Protein AF-X0SZ92-F1 (afdb_monomer)

Secondary structure (DSSP, 8-state):
---EEEE---TTSSHHHHHHHHH---------TTS----EEEEEEEEEE-TTTTTT-----SSSEEETTEEEEEEEEEE------

Structure (mmCIF, N/CA/C/O backbone):
data_AF-X0SZ92-F1
#
_entry.id   AF-X0SZ92-F1
#
loop_
_atom_site.group_PDB
_atom_site.id
_atom_site.type_symbol
_atom_site.label_atom_id
_atom_site.label_alt_id
_atom_site.label_comp_id
_atom_site.label_asym_id
_atom_site.label_entity_id
_atom_site.label_seq_id
_atom_site.pdbx_PDB_ins_code
_atom_site.Cartn_x
_atom_site.Cartn_y
_atom_site.Cartn_z
_atom_site.occupancy
_atom_site.B_iso_or_equiv
_atom_site.auth_seq_id
_atom_site.auth_comp_id
_atom_site.auth_asym_id
_atom_site.auth_atom_id
_atom_site.pdbx_PDB_model_num
ATOM 1 N N . MET A 1 1 ? -6.746 13.930 -0.713 1.00 53.56 1 MET A N 1
ATOM 2 C CA . MET A 1 1 ? -5.515 13.355 -0.123 1.00 53.56 1 MET A CA 1
ATOM 3 C C . MET A 1 1 ? -4.335 13.918 -0.888 1.00 53.56 1 MET A C 1
ATOM 5 O O . MET A 1 1 ? -4.303 13.754 -2.098 1.00 53.56 1 MET A O 1
ATOM 9 N N . THR A 1 2 ? -3.441 14.638 -0.212 1.00 59.88 2 THR A N 1
ATOM 10 C CA . THR A 1 2 ? -2.433 15.513 -0.849 1.00 59.88 2 THR A CA 1
ATOM 11 C C . THR A 1 2 ? -1.075 14.833 -1.065 1.00 59.88 2 THR A C 1
ATOM 13 O O . THR A 1 2 ? -0.239 15.364 -1.784 1.00 59.88 2 THR A O 1
ATOM 16 N N . PHE A 1 3 ? -0.844 13.658 -0.470 1.00 73.88 3 PHE A N 1
ATOM 17 C CA . PHE A 1 3 ? 0.440 12.956 -0.542 1.00 73.88 3 PHE A CA 1
ATOM 18 C C . PHE A 1 3 ? 0.436 11.874 -1.626 1.00 73.88 3 PHE A C 1
ATOM 20 O O . PHE A 1 3 ? -0.482 11.053 -1.687 1.00 73.88 3 PHE A O 1
ATOM 27 N N . LEU A 1 4 ? 1.473 11.892 -2.465 1.00 82.69 4 LEU A N 1
ATOM 28 C CA . LEU A 1 4 ? 1.731 10.939 -3.540 1.00 82.69 4 LEU A CA 1
ATOM 29 C C . LEU A 1 4 ? 3.157 10.405 -3.389 1.00 82.69 4 L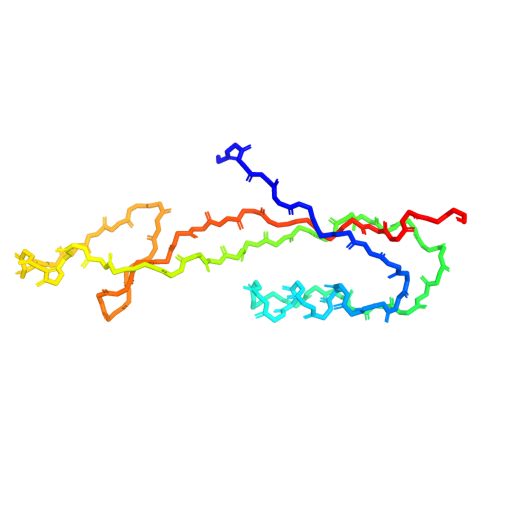EU A C 1
ATOM 31 O O . LEU A 1 4 ? 4.098 11.193 -3.305 1.00 82.69 4 LEU A O 1
ATOM 35 N N . ILE A 1 5 ? 3.316 9.084 -3.371 1.00 86.31 5 I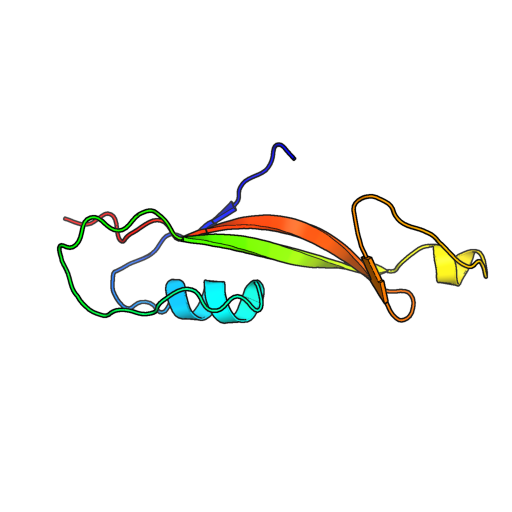LE A N 1
ATOM 36 C CA . ILE A 1 5 ? 4.623 8.426 -3.301 1.00 86.31 5 ILE A CA 1
ATOM 37 C C . ILE A 1 5 ? 4.993 7.909 -4.691 1.00 86.31 5 ILE A C 1
ATOM 39 O O . ILE A 1 5 ? 4.292 7.067 -5.242 1.00 86.31 5 ILE A O 1
ATOM 43 N N . GLY A 1 6 ? 6.091 8.406 -5.257 1.00 87.69 6 GLY A N 1
ATOM 44 C CA . GLY A 1 6 ? 6.626 7.919 -6.529 1.00 87.69 6 GLY A CA 1
ATOM 45 C C . GLY A 1 6 ? 7.588 6.748 -6.332 1.00 87.69 6 GLY A C 1
ATOM 46 O O . GLY A 1 6 ? 8.542 6.858 -5.565 1.00 87.69 6 GLY A O 1
ATOM 47 N N . ILE A 1 7 ? 7.367 5.647 -7.047 1.00 85.31 7 ILE A N 1
ATOM 48 C CA . ILE A 1 7 ? 8.306 4.529 -7.167 1.00 85.31 7 ILE A CA 1
ATOM 49 C C . ILE A 1 7 ? 9.191 4.798 -8.385 1.00 85.31 7 ILE A C 1
ATOM 51 O O . ILE A 1 7 ? 8.694 4.947 -9.500 1.00 85.31 7 ILE A O 1
ATOM 55 N N . VAL A 1 8 ? 10.506 4.849 -8.171 1.00 85.75 8 VAL A N 1
ATOM 56 C CA . VAL A 1 8 ? 11.512 5.120 -9.209 1.00 85.75 8 VAL A CA 1
ATOM 57 C C . VAL A 1 8 ? 12.573 4.024 -9.239 1.00 85.75 8 VAL A C 1
ATOM 59 O O . VAL A 1 8 ? 12.862 3.388 -8.229 1.00 85.75 8 VAL A O 1
ATOM 62 N N . GLY A 1 9 ? 13.162 3.787 -10.411 1.00 81.81 9 GLY A N 1
ATOM 63 C CA . GLY A 1 9 ? 14.171 2.744 -10.599 1.00 81.81 9 GLY A CA 1
ATOM 64 C C . GLY A 1 9 ? 14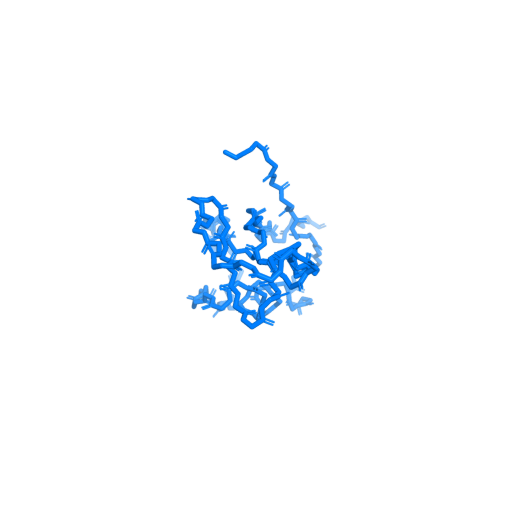.339 2.322 -12.057 1.00 81.81 9 GLY A C 1
ATOM 65 O O . GLY A 1 9 ? 13.496 2.621 -12.909 1.00 81.81 9 GLY A O 1
ATOM 66 N N . LYS A 1 10 ? 15.421 1.587 -12.336 1.00 82.06 10 LYS A N 1
ATO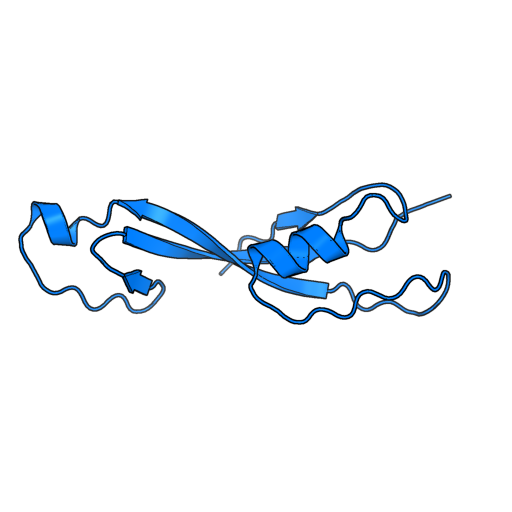M 67 C CA . LYS A 1 10 ? 15.783 1.122 -13.685 1.00 82.06 10 LYS A CA 1
ATOM 68 C C . LYS A 1 10 ? 14.657 0.305 -14.353 1.00 82.06 10 LYS A C 1
ATOM 70 O O . LYS A 1 10 ? 13.810 -0.270 -13.651 1.00 82.06 10 LYS A O 1
ATOM 75 N N . PRO A 1 11 ? 14.615 0.240 -15.696 1.00 77.31 11 PRO A N 1
ATOM 76 C CA . PRO A 1 11 ? 13.767 -0.708 -16.414 1.00 77.31 11 PRO A CA 1
ATOM 77 C C . PRO A 1 11 ? 13.983 -2.134 -15.892 1.00 77.31 11 PRO A C 1
ATOM 79 O O . PRO A 1 11 ? 15.092 -2.487 -15.494 1.00 77.31 11 PRO A O 1
ATOM 82 N N . SER A 1 12 ? 12.907 -2.918 -15.821 1.00 75.38 12 SER A N 1
ATOM 83 C CA . SER A 1 12 ? 12.921 -4.317 -15.354 1.00 75.38 12 SER A CA 1
ATOM 84 C C . SER A 1 12 ? 13.430 -4.564 -13.921 1.00 75.38 12 SER A C 1
ATOM 86 O O . SER A 1 12 ? 13.627 -5.707 -13.531 1.00 75.38 12 SER A O 1
ATOM 88 N N . ALA A 1 13 ? 13.559 -3.529 -13.082 1.00 82.19 13 ALA A N 1
ATOM 89 C CA . ALA A 1 13 ? 13.930 -3.668 -11.665 1.00 82.19 13 ALA A CA 1
ATOM 90 C C . ALA A 1 13 ? 12.779 -4.141 -10.742 1.00 82.19 13 ALA A C 1
ATOM 92 O O . ALA A 1 13 ? 12.916 -4.105 -9.523 1.00 82.19 13 ALA A O 1
ATOM 93 N N . GLY A 1 14 ? 11.625 -4.530 -11.300 1.00 81.50 14 GLY A N 1
ATOM 94 C CA . GLY A 1 14 ? 10.478 -5.034 -10.527 1.00 81.50 14 GLY A CA 1
ATOM 95 C C . GLY A 1 14 ? 9.516 -3.975 -9.964 1.00 81.50 14 GLY A C 1
ATOM 96 O O . GLY A 1 14 ? 8.690 -4.305 -9.117 1.00 81.50 14 GLY A O 1
ATOM 97 N N . LYS A 1 15 ? 9.572 -2.716 -10.430 1.00 84.31 15 LYS A N 1
ATOM 98 C CA . LYS A 1 15 ? 8.704 -1.619 -9.938 1.00 84.31 15 LYS A CA 1
A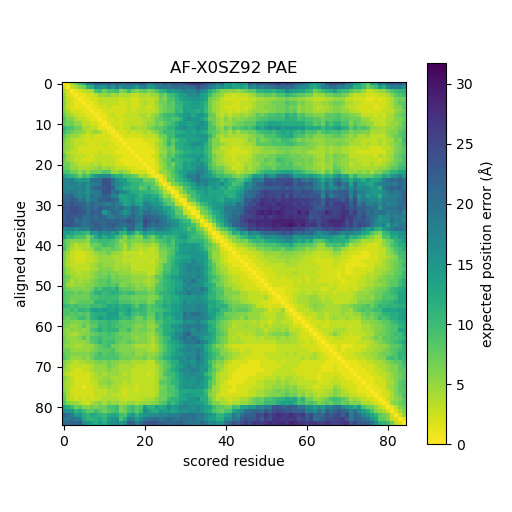TOM 99 C C . LYS A 1 15 ? 7.208 -1.922 -10.053 1.00 84.31 15 LYS A C 1
ATOM 101 O O . LYS A 1 15 ? 6.480 -1.821 -9.070 1.00 84.31 15 LYS A O 1
ATOM 106 N N . SER A 1 16 ? 6.761 -2.352 -11.230 1.00 78.19 16 SER A N 1
ATOM 107 C CA . SER A 1 16 ? 5.345 -2.641 -11.473 1.00 78.19 16 SER A CA 1
ATOM 108 C C . SER A 1 16 ? 4.875 -3.876 -10.693 1.00 78.19 16 SER A C 1
ATOM 110 O O . SER A 1 16 ? 3.750 -3.905 -10.200 1.00 78.19 16 SER A O 1
ATOM 112 N N . THR A 1 17 ? 5.762 -4.855 -10.471 1.00 83.38 17 THR A N 1
ATOM 113 C CA . THR A 1 17 ? 5.509 -5.997 -9.574 1.00 83.38 17 THR A CA 1
ATOM 114 C C . THR A 1 17 ? 5.308 -5.542 -8.129 1.00 83.38 17 THR A C 1
ATOM 116 O O . THR A 1 17 ? 4.375 -5.991 -7.466 1.00 83.38 17 THR A O 1
ATOM 119 N N . PHE A 1 18 ? 6.140 -4.617 -7.642 1.00 85.25 18 PHE A N 1
ATOM 120 C CA . PHE A 1 18 ? 5.997 -4.044 -6.304 1.00 85.25 18 PHE A CA 1
ATOM 121 C C . PHE A 1 18 ? 4.699 -3.240 -6.156 1.00 85.25 18 PHE A C 1
ATOM 123 O O . PHE A 1 18 ? 4.001 -3.388 -5.152 1.00 85.25 18 PHE A O 1
ATOM 130 N N . LEU A 1 19 ? 4.330 -2.434 -7.159 1.00 82.06 19 LEU A N 1
ATOM 131 C CA . LEU A 1 19 ? 3.062 -1.699 -7.146 1.00 82.06 19 LEU A CA 1
ATOM 132 C C . LEU A 1 19 ? 1.865 -2.662 -7.049 1.00 82.06 19 LEU A C 1
ATOM 134 O O . LEU A 1 19 ? 0.980 -2.459 -6.220 1.00 82.06 19 LEU A O 1
ATOM 138 N N . ASN A 1 20 ? 1.873 -3.747 -7.825 1.00 80.44 20 ASN A N 1
ATOM 139 C CA . ASN A 1 20 ? 0.816 -4.761 -7.781 1.00 80.44 20 ASN A CA 1
ATOM 140 C C . ASN A 1 20 ? 0.719 -5.456 -6.423 1.00 80.44 20 ASN A C 1
ATOM 142 O O . ASN A 1 20 ? -0.376 -5.601 -5.881 1.00 80.44 20 ASN A O 1
ATOM 146 N N . ALA A 1 21 ? 1.858 -5.842 -5.845 1.00 83.00 21 ALA A N 1
ATOM 147 C CA . ALA A 1 21 ? 1.897 -6.493 -4.540 1.00 83.00 21 ALA A CA 1
ATOM 148 C C . ALA A 1 21 ? 1.404 -5.575 -3.405 1.00 83.00 21 ALA A C 1
ATOM 150 O O . ALA A 1 21 ? 0.735 -6.034 -2.485 1.00 83.00 21 ALA A O 1
ATOM 151 N N . THR A 1 22 ? 1.722 -4.279 -3.465 1.00 80.12 22 THR A N 1
ATOM 152 C CA . THR A 1 22 ? 1.406 -3.315 -2.394 1.00 80.12 22 THR A CA 1
ATOM 153 C C . THR A 1 22 ? -0.001 -2.740 -2.465 1.00 80.12 22 THR A C 1
ATOM 155 O O . THR A 1 22 ? -0.585 -2.431 -1.427 1.00 80.12 22 THR A O 1
ATOM 158 N N . CYS A 1 23 ? -0.553 -2.588 -3.666 1.00 72.62 23 CYS A N 1
ATOM 159 C CA . CYS A 1 23 ? -1.874 -1.994 -3.858 1.00 72.62 23 CYS A CA 1
ATOM 160 C C . CYS A 1 23 ? -2.990 -3.043 -3.987 1.00 72.62 23 CYS A C 1
ATOM 162 O O . CYS A 1 23 ? -4.155 -2.667 -4.079 1.00 72.62 23 CYS A O 1
ATOM 164 N N . LEU A 1 24 ? -2.657 -4.346 -4.036 1.00 62.69 24 LEU A N 1
ATOM 165 C CA . LEU A 1 24 ? -3.589 -5.422 -4.422 1.00 62.69 24 LEU A CA 1
ATOM 166 C C . LEU A 1 24 ? -4.347 -5.092 -5.729 1.00 62.69 24 LEU A C 1
ATOM 168 O O . LEU A 1 24 ? -5.454 -5.570 -5.972 1.00 62.69 24 LEU A O 1
ATOM 172 N N . THR A 1 25 ? -3.754 -4.242 -6.571 1.00 53.59 25 THR A N 1
ATOM 173 C CA . THR A 1 25 ? -4.286 -3.818 -7.865 1.00 53.59 25 THR A CA 1
ATOM 174 C C . THR A 1 25 ? -3.686 -4.665 -8.977 1.00 53.59 25 THR A C 1
ATOM 176 O O . THR A 1 25 ? -2.501 -4.983 -8.952 1.00 53.59 25 THR A O 1
ATOM 179 N N . ASN A 1 26 ? -4.480 -4.948 -10.008 1.00 49.00 26 ASN A N 1
ATOM 180 C CA . ASN A 1 26 ? -4.030 -5.584 -11.248 1.00 49.00 26 ASN A CA 1
ATOM 181 C C . ASN A 1 26 ? -3.410 -4.550 -12.212 1.00 49.00 26 ASN A C 1
ATOM 183 O O . ASN A 1 26 ? -3.913 -4.376 -13.325 1.00 49.00 26 ASN A O 1
ATOM 187 N N . ALA A 1 27 ? -2.370 -3.804 -11.813 1.00 48.41 27 ALA A N 1
ATOM 188 C CA . ALA A 1 27 ? -1.691 -2.931 -12.775 1.00 48.41 27 ALA A CA 1
ATOM 189 C C . ALA A 1 27 ? -0.990 -3.807 -13.828 1.00 48.41 27 ALA A C 1
ATOM 191 O O . ALA A 1 27 ? -0.342 -4.808 -13.509 1.00 48.41 27 ALA A O 1
ATOM 192 N N . LYS A 1 28 ? -1.166 -3.474 -15.110 1.00 42.41 28 LYS A N 1
ATOM 193 C CA . LYS A 1 28 ? -0.624 -4.274 -16.215 1.00 42.41 28 LYS A CA 1
ATOM 194 C C . LYS A 1 28 ? 0.906 -4.260 -16.161 1.00 42.41 28 LYS A C 1
ATOM 196 O O . LYS A 1 28 ? 1.522 -3.217 -16.360 1.00 42.41 28 LYS A O 1
ATOM 201 N N . VAL A 1 29 ? 1.512 -5.423 -15.929 1.00 47.12 29 VAL A N 1
ATOM 202 C CA . VAL A 1 29 ? 2.949 -5.642 -16.139 1.00 47.12 29 VAL A CA 1
ATOM 203 C C . VAL A 1 29 ? 3.137 -5.897 -17.632 1.00 47.12 29 VAL A C 1
ATOM 205 O O . VAL A 1 29 ? 2.620 -6.880 -18.154 1.00 47.12 29 VAL A O 1
ATOM 208 N N . SER A 1 30 ? 3.811 -4.993 -18.338 1.00 38.94 30 SER A N 1
ATOM 209 C CA . SER A 1 30 ? 4.165 -5.171 -19.750 1.00 38.94 30 SER A CA 1
ATOM 210 C C . SER A 1 30 ? 5.641 -4.838 -19.935 1.00 38.94 30 SER A C 1
ATOM 212 O O . SER A 1 30 ? 6.107 -3.813 -19.443 1.00 38.94 30 SER A O 1
ATOM 214 N N . GLU A 1 31 ? 6.376 -5.709 -20.624 1.00 42.44 31 GLU A N 1
ATOM 215 C CA . GLU A 1 31 ? 7.827 -5.606 -20.855 1.00 42.44 31 GLU A CA 1
ATOM 216 C C . GLU A 1 31 ? 8.192 -4.751 -22.082 1.00 42.44 31 GLU A C 1
ATOM 218 O O . GLU A 1 31 ? 9.347 -4.725 -22.501 1.00 42.44 31 GLU A O 1
ATOM 223 N N . LEU A 1 32 ? 7.227 -4.057 -22.692 1.00 39.75 32 LEU A N 1
ATOM 224 C CA . LEU A 1 32 ? 7.449 -3.370 -23.963 1.00 39.75 32 LEU A CA 1
ATOM 225 C C . LEU A 1 32 ? 8.051 -1.970 -23.761 1.00 39.75 32 LEU A C 1
ATOM 227 O O . LEU A 1 32 ? 7.379 -1.087 -23.215 1.00 39.75 32 LEU A O 1
ATOM 231 N N . PRO A 1 33 ? 9.287 -1.723 -24.236 1.00 38.38 33 PRO A N 1
ATOM 232 C CA . PRO A 1 33 ? 9.847 -0.386 -24.247 1.00 38.38 33 PRO A CA 1
ATOM 233 C C . PRO A 1 33 ? 9.114 0.421 -25.333 1.00 38.38 33 PRO A C 1
ATOM 235 O O . PRO A 1 33 ? 8.844 -0.097 -26.413 1.00 38.38 33 PRO A O 1
ATOM 238 N N . PHE A 1 34 ? 8.798 1.689 -25.056 1.00 43.00 34 PHE A N 1
ATOM 239 C CA . PHE A 1 34 ? 8.224 2.661 -26.011 1.00 43.00 34 PHE A CA 1
ATOM 240 C C . PHE A 1 34 ? 6.716 2.602 -26.316 1.00 43.00 34 PHE A C 1
ATOM 242 O O . PHE A 1 34 ? 6.293 2.998 -27.399 1.00 43.00 34 PHE A O 1
ATOM 249 N N . THR A 1 35 ? 5.869 2.227 -25.357 1.00 35.91 35 THR A N 1
ATOM 250 C CA . THR A 1 35 ? 4.464 2.686 -25.393 1.00 35.91 35 THR A CA 1
ATOM 251 C C . THR A 1 35 ? 4.314 3.928 -24.518 1.00 35.91 35 THR A C 1
ATOM 253 O O . THR A 1 35 ? 5.081 4.119 -23.579 1.00 35.91 35 THR A O 1
ATOM 256 N N . THR A 1 36 ? 3.387 4.831 -24.836 1.00 38.19 36 THR A N 1
ATOM 257 C CA . THR A 1 36 ? 3.054 5.974 -23.973 1.00 38.19 36 THR A CA 1
ATOM 258 C C . THR A 1 36 ? 2.430 5.428 -22.681 1.00 38.19 36 THR A C 1
ATOM 260 O O . THR A 1 36 ? 1.222 5.227 -22.612 1.00 38.19 36 THR A O 1
ATOM 263 N N . ILE A 1 37 ? 3.259 5.079 -21.690 1.00 53.00 37 ILE A N 1
ATOM 264 C CA . ILE A 1 37 ? 2.815 4.473 -20.428 1.00 53.00 37 ILE A CA 1
ATOM 265 C C . ILE A 1 37 ? 2.245 5.593 -19.554 1.00 53.00 37 ILE A C 1
ATOM 267 O O . ILE A 1 37 ? 3.004 6.348 -18.945 1.00 53.00 37 ILE A O 1
ATOM 271 N N . GLU A 1 38 ? 0.916 5.727 -19.492 1.00 53.81 38 GLU A N 1
ATOM 272 C CA . GLU A 1 38 ? 0.295 6.482 -18.400 1.00 53.81 38 GLU A CA 1
ATOM 273 C C . GLU A 1 38 ? 0.831 5.924 -17.071 1.00 53.81 38 GLU A C 1
ATOM 275 O O . GLU A 1 38 ? 0.805 4.707 -16.869 1.00 53.81 38 GLU A O 1
ATOM 280 N N . PRO A 1 39 ? 1.369 6.765 -16.171 1.00 59.47 39 PRO A N 1
ATOM 281 C CA . PRO A 1 39 ? 1.987 6.268 -14.954 1.00 59.47 39 PRO A CA 1
ATOM 282 C C . PRO A 1 39 ? 0.936 5.548 -14.102 1.00 59.47 39 PRO A C 1
ATOM 284 O O . PRO A 1 39 ? -0.138 6.092 -13.825 1.00 59.47 39 PRO A O 1
ATOM 287 N N . ASN A 1 40 ? 1.240 4.310 -13.702 1.00 68.12 40 ASN A N 1
ATOM 288 C CA . ASN A 1 40 ? 0.289 3.463 -12.990 1.00 68.12 40 ASN A CA 1
ATOM 289 C C . ASN A 1 40 ? 0.050 4.039 -11.589 1.00 68.12 40 ASN A C 1
ATOM 291 O O . ASN A 1 40 ? 0.951 4.055 -10.746 1.00 68.12 40 ASN A O 1
ATOM 295 N N . LYS A 1 41 ? -1.170 4.525 -11.347 1.00 71.75 41 LYS A N 1
ATOM 296 C CA . LYS A 1 41 ? -1.624 4.998 -10.035 1.00 71.75 41 LYS A CA 1
ATOM 297 C C . LYS A 1 41 ? -2.229 3.837 -9.256 1.00 71.75 41 LYS A C 1
ATOM 299 O O . LYS A 1 41 ? -3.086 3.127 -9.775 1.00 71.75 41 LYS A O 1
ATOM 304 N N . GLY A 1 42 ? -1.818 3.685 -8.005 1.00 76.75 42 GLY A N 1
ATOM 305 C CA . GLY A 1 42 ? -2.362 2.706 -7.070 1.00 76.75 42 GLY A CA 1
ATOM 306 C C . GLY A 1 42 ? -2.666 3.330 -5.712 1.00 76.75 42 GLY A C 1
ATOM 307 O O . GLY A 1 42 ? -2.163 4.406 -5.378 1.00 76.75 42 GLY A O 1
ATOM 308 N N . VAL A 1 43 ? -3.499 2.648 -4.928 1.00 80.56 43 VAL A N 1
ATOM 309 C CA . VAL A 1 43 ? -3.731 2.975 -3.517 1.00 80.56 43 VAL A CA 1
ATOM 310 C C . VAL A 1 43 ? -3.160 1.836 -2.685 1.00 80.56 43 VAL A C 1
ATOM 312 O O . VAL A 1 43 ? -3.654 0.713 -2.747 1.00 80.56 43 VAL A O 1
ATOM 315 N N . ALA A 1 44 ? -2.119 2.133 -1.915 1.00 85.12 44 ALA A N 1
ATOM 316 C CA . ALA A 1 44 ? -1.551 1.225 -0.928 1.00 85.12 44 ALA A CA 1
ATOM 317 C C . ALA A 1 44 ? -2.078 1.572 0.470 1.00 85.12 44 ALA A C 1
ATOM 319 O O . ALA A 1 44 ? -2.685 2.627 0.675 1.00 85.12 44 ALA A O 1
ATOM 320 N N . TYR A 1 45 ? -1.818 0.708 1.451 1.00 85.94 45 TYR A N 1
ATOM 321 C CA . TYR A 1 45 ? -2.253 0.925 2.829 1.00 85.94 45 TYR A CA 1
ATOM 322 C C . TYR A 1 45 ? -1.097 0.815 3.817 1.00 85.94 45 TYR A C 1
ATOM 324 O O . TYR A 1 45 ? -0.356 -0.166 3.821 1.00 85.94 45 TYR A O 1
ATOM 332 N N . VAL A 1 46 ? -0.988 1.797 4.711 1.00 88.56 46 VAL A N 1
ATOM 333 C CA . VAL A 1 46 ? -0.103 1.725 5.877 1.00 88.56 46 VAL A CA 1
ATOM 334 C C . VAL A 1 46 ? -0.875 1.112 7.036 1.00 88.56 46 VAL A C 1
ATOM 336 O O . VAL A 1 46 ? -1.922 1.628 7.434 1.00 88.56 46 VAL A O 1
ATOM 339 N N . LYS A 1 47 ? -0.350 0.012 7.578 1.00 90.75 47 LYS A N 1
ATOM 340 C CA . LYS A 1 47 ? -0.913 -0.681 8.738 1.00 90.75 47 LYS A CA 1
ATOM 341 C C . LYS A 1 47 ? -0.398 -0.047 10.031 1.00 90.75 47 LYS A C 1
ATOM 343 O O . LYS A 1 47 ? 0.807 0.019 10.246 1.00 90.75 47 LYS A O 1
ATOM 348 N N .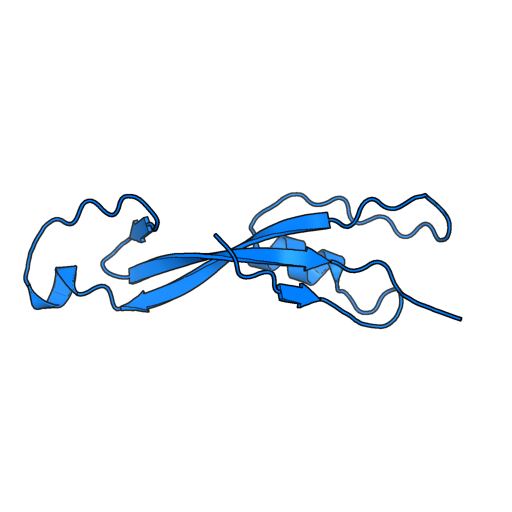 THR A 1 48 ? -1.307 0.366 10.905 1.00 92.31 48 THR A N 1
ATOM 349 C CA . THR A 1 48 ? -1.006 0.820 12.271 1.00 92.31 48 THR A CA 1
ATOM 350 C C . THR A 1 48 ? -1.989 0.213 13.270 1.00 92.31 48 THR A C 1
ATOM 352 O O . THR A 1 48 ? -3.049 -0.281 12.880 1.00 92.31 48 THR A O 1
ATOM 355 N N . ASN A 1 49 ? -1.662 0.231 14.559 1.00 92.94 49 ASN A N 1
ATOM 356 C CA . ASN A 1 49 ? -2.591 -0.210 15.596 1.00 92.94 49 ASN A CA 1
ATOM 357 C C . ASN A 1 49 ? -3.783 0.748 15.655 1.00 92.94 49 ASN A C 1
ATOM 359 O O . ASN A 1 49 ? -3.616 1.969 15.676 1.00 92.94 49 ASN A O 1
ATOM 363 N N . CYS A 1 50 ? -5.000 0.203 15.650 1.00 91.94 50 CYS A N 1
ATOM 364 C CA . CYS A 1 50 ? -6.183 1.025 15.834 1.00 91.94 50 CYS A CA 1
ATOM 365 C C . CYS A 1 50 ? -6.470 1.218 17.325 1.00 91.94 50 CYS A C 1
ATOM 367 O O . CYS A 1 50 ? -6.514 0.254 18.088 1.00 91.94 50 CYS A O 1
ATOM 369 N N . VAL A 1 51 ? -6.759 2.462 17.707 1.00 92.31 51 VAL A N 1
ATOM 370 C CA . VAL A 1 51 ? -7.136 2.850 19.076 1.00 92.31 51 VAL A CA 1
ATOM 371 C C . VAL A 1 51 ? -8.457 2.191 19.520 1.00 92.31 51 VAL A C 1
ATOM 373 O O . VAL A 1 51 ? -8.740 2.113 20.711 1.00 92.31 51 VAL A O 1
ATOM 376 N N . CYS A 1 52 ? -9.254 1.644 18.589 1.00 91.56 52 CYS A N 1
ATOM 377 C CA . CYS A 1 52 ? -10.488 0.916 18.905 1.00 91.56 52 CYS A CA 1
ATOM 378 C C . CYS A 1 52 ? -10.264 -0.265 19.869 1.00 91.56 52 CYS A C 1
ATOM 380 O O . CYS A 1 52 ? -11.143 -0.559 20.675 1.00 91.56 52 CYS A O 1
ATOM 382 N N . LYS A 1 53 ? -9.075 -0.894 19.832 1.00 90.25 53 LYS A N 1
ATOM 383 C CA . LYS A 1 53 ? -8.674 -1.961 20.764 1.00 90.25 53 LYS A CA 1
ATOM 384 C C . LYS A 1 53 ? -8.441 -1.445 22.177 1.00 90.25 53 LYS A C 1
ATOM 386 O O . LYS A 1 53 ? -8.839 -2.094 23.131 1.00 90.25 53 LYS A O 1
ATOM 391 N N . GLU A 1 54 ? -7.796 -0.291 22.308 1.00 91.06 54 GLU A N 1
ATOM 392 C CA . GLU A 1 54 ? -7.494 0.307 23.613 1.00 91.06 54 GLU A CA 1
ATOM 393 C C . GLU A 1 54 ? -8.764 0.823 24.292 1.00 91.06 54 GLU A C 1
ATOM 395 O O . GLU A 1 54 ? -8.925 0.703 25.503 1.00 91.06 54 GLU A O 1
ATOM 400 N N . LEU A 1 55 ? -9.691 1.359 23.498 1.00 91.12 55 LEU A N 1
ATOM 401 C CA . LEU A 1 55 ? -10.941 1.934 23.986 1.00 91.12 55 LEU A CA 1
ATOM 402 C C . LEU A 1 55 ? -12.113 0.938 24.019 1.00 91.12 55 LEU A C 1
ATOM 404 O O . LEU A 1 55 ? -13.216 1.339 24.383 1.00 91.12 55 LEU A O 1
ATOM 408 N N . ASN A 1 56 ? -11.896 -0.330 23.642 1.00 89.88 56 ASN A N 1
ATOM 409 C CA . ASN A 1 56 ? -12.921 -1.383 23.562 1.00 89.88 56 ASN A CA 1
ATOM 410 C C . ASN A 1 56 ? -14.223 -0.918 22.880 1.00 89.88 56 ASN A C 1
ATOM 412 O O . ASN A 1 56 ? -15.322 -1.114 23.400 1.00 89.88 56 ASN A O 1
ATOM 416 N N . LEU A 1 57 ? -14.098 -0.281 21.712 1.00 91.62 57 LEU A N 1
ATOM 417 C CA . LEU A 1 57 ? -15.231 0.272 20.968 1.00 91.62 57 LEU A CA 1
ATOM 418 C C . LEU A 1 57 ? -15.267 -0.205 19.519 1.00 91.62 57 LEU A C 1
ATOM 420 O O . LEU A 1 57 ? -14.238 -0.517 18.923 1.00 91.62 57 LEU A O 1
ATOM 424 N N . ASN A 1 58 ? -16.469 -0.206 18.943 1.00 87.06 58 ASN A N 1
ATOM 425 C CA . ASN A 1 58 ? -16.671 -0.430 17.515 1.00 87.06 58 ASN A CA 1
ATOM 426 C C . ASN A 1 58 ? -16.457 0.895 16.776 1.00 87.06 58 ASN A C 1
ATOM 428 O O . ASN A 1 58 ? -17.257 1.822 16.924 1.00 87.06 58 ASN A O 1
ATOM 432 N N . ASP A 1 59 ? -15.370 1.009 16.010 1.00 87.88 59 ASP A N 1
ATOM 433 C CA . ASP A 1 59 ? -15.076 2.210 15.235 1.00 87.88 59 ASP A CA 1
ATOM 434 C C . ASP A 1 59 ? -15.711 2.169 13.837 1.00 87.88 59 ASP A C 1
ATOM 436 O O . ASP A 1 59 ? -15.909 1.117 13.239 1.00 87.88 59 ASP A O 1
ATOM 440 N N . ASN A 1 60 ? -16.044 3.350 13.308 1.00 89.12 60 ASN A N 1
ATOM 441 C CA . ASN A 1 60 ? -16.539 3.516 11.939 1.00 89.12 60 ASN A CA 1
ATOM 442 C C . ASN A 1 60 ? -15.674 4.554 11.198 1.00 89.12 60 ASN A C 1
ATOM 444 O O . ASN A 1 60 ? -16.051 5.731 11.104 1.00 89.12 60 ASN A O 1
ATOM 448 N N . PRO A 1 61 ? -14.459 4.176 10.761 1.00 84.31 61 PRO A N 1
ATOM 449 C CA . PRO A 1 61 ? -13.545 5.097 10.098 1.00 84.31 61 PRO A CA 1
ATOM 450 C C . PRO A 1 61 ? -14.065 5.496 8.705 1.00 84.31 61 PRO A C 1
ATOM 452 O O . PRO A 1 61 ? -14.375 4.645 7.882 1.00 84.31 61 PRO A O 1
ATOM 455 N N . LYS A 1 62 ? -14.124 6.803 8.409 1.00 85.56 62 LYS A N 1
ATOM 456 C CA . LYS A 1 62 ? -14.650 7.317 7.121 1.00 85.56 62 LYS A CA 1
ATOM 457 C C . LYS A 1 62 ? -13.624 7.338 5.982 1.00 85.56 62 LYS A C 1
ATOM 459 O O . LYS A 1 62 ? -13.986 7.383 4.813 1.00 85.56 62 LYS A O 1
ATOM 464 N N . ASN A 1 63 ? -12.344 7.383 6.326 1.00 81.31 63 ASN A N 1
ATOM 465 C CA . ASN A 1 63 ? -11.236 7.720 5.426 1.00 81.31 63 ASN A CA 1
ATOM 466 C C . ASN A 1 63 ? -10.065 6.724 5.538 1.00 81.31 63 ASN A C 1
ATOM 468 O O . ASN A 1 63 ? -8.989 6.948 4.993 1.00 81.31 63 ASN A O 1
ATOM 472 N N . SER A 1 64 ? -10.289 5.616 6.240 1.00 84.31 64 SER A N 1
ATOM 473 C CA . SER A 1 64 ? -9.380 4.482 6.416 1.00 84.31 64 SER A CA 1
ATOM 474 C C . SER A 1 64 ? -10.214 3.237 6.708 1.00 84.31 64 SER A C 1
ATOM 476 O O . SER A 1 64 ? -11.396 3.372 7.009 1.00 84.31 64 SER A O 1
ATOM 478 N N . TYR A 1 65 ? -9.601 2.058 6.718 1.00 82.56 65 TYR A N 1
ATOM 479 C CA . TYR A 1 65 ? -10.273 0.832 7.157 1.00 82.56 65 TYR A CA 1
ATOM 480 C C . TYR A 1 65 ? -9.744 0.381 8.513 1.00 82.56 65 TYR A C 1
ATOM 482 O O . TYR A 1 65 ? -8.556 0.537 8.791 1.00 82.56 65 TYR A O 1
ATOM 490 N N . CYS A 1 66 ? -10.612 -0.171 9.354 1.00 88.94 66 CYS A N 1
ATOM 491 C CA . CYS A 1 66 ? -10.216 -0.893 10.557 1.00 88.94 66 CYS A CA 1
ATOM 492 C C . CYS A 1 66 ? -10.559 -2.370 10.352 1.00 88.94 66 CYS A C 1
ATOM 494 O O . CYS A 1 66 ? -11.709 -2.693 10.069 1.00 88.94 66 CYS A O 1
ATOM 496 N N . VAL A 1 67 ? -9.564 -3.252 10.446 1.00 87.25 67 VAL A N 1
ATOM 497 C CA . VAL A 1 67 ? -9.744 -4.707 10.340 1.00 87.25 67 VAL A CA 1
ATOM 498 C C . VAL A 1 67 ? -8.963 -5.363 11.470 1.00 87.25 67 VAL A C 1
ATOM 500 O O . VAL A 1 67 ? -7.755 -5.141 11.609 1.00 87.25 67 VAL A O 1
ATOM 503 N N . ASP A 1 68 ? -9.658 -6.123 12.313 1.00 87.50 68 ASP A N 1
ATOM 504 C CA . ASP A 1 68 ? -9.099 -6.819 13.480 1.00 87.50 68 ASP A CA 1
ATOM 505 C C . ASP A 1 68 ? -8.248 -5.905 14.378 1.00 87.50 68 ASP A C 1
ATOM 507 O O . ASP A 1 68 ? -7.156 -6.256 14.838 1.00 87.50 68 ASP A O 1
ATOM 511 N N . GLY A 1 69 ? -8.727 -4.671 14.572 1.00 89.38 69 GLY A N 1
ATOM 512 C CA . GLY A 1 69 ? -8.067 -3.594 15.312 1.00 89.38 69 GLY A CA 1
ATOM 513 C C . GLY A 1 69 ? -6.711 -3.165 14.754 1.00 89.38 69 GLY A C 1
ATOM 514 O O . GLY A 1 69 ? -5.851 -2.687 15.495 1.00 89.38 69 GLY A O 1
ATOM 515 N N . ASN A 1 70 ? -6.505 -3.348 13.453 1.00 91.00 70 ASN A N 1
ATOM 516 C CA . ASN A 1 70 ? -5.462 -2.687 12.686 1.00 91.00 70 ASN A CA 1
ATOM 517 C C . ASN A 1 70 ? -6.114 -1.645 11.783 1.00 91.00 70 ASN A C 1
ATOM 519 O O . ASN A 1 70 ? -7.068 -1.945 11.066 1.00 91.00 70 ASN A O 1
ATOM 523 N N . ARG A 1 71 ? -5.581 -0.427 11.794 1.00 91.50 71 ARG A N 1
ATOM 524 C CA . ARG A 1 71 ? -6.003 0.640 10.898 1.00 91.50 71 ARG A CA 1
ATOM 525 C C . ARG A 1 71 ? -5.139 0.640 9.642 1.00 91.50 71 ARG A C 1
ATOM 527 O O . ARG A 1 71 ? -3.915 0.663 9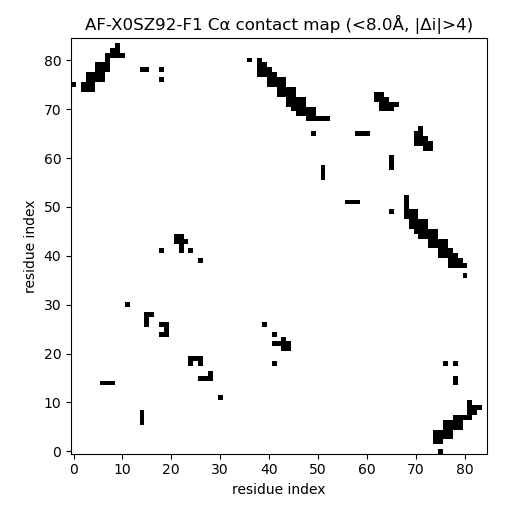.725 1.00 91.50 71 ARG A O 1
ATOM 534 N N . PHE A 1 72 ? -5.799 0.653 8.494 1.00 88.31 72 PHE A N 1
ATOM 535 C CA . PHE A 1 72 ? -5.218 0.694 7.161 1.00 88.31 72 PHE A CA 1
ATOM 536 C C . PHE A 1 72 ? -5.441 2.086 6.580 1.00 88.31 72 PHE A C 1
ATOM 538 O O . PHE A 1 72 ? -6.547 2.43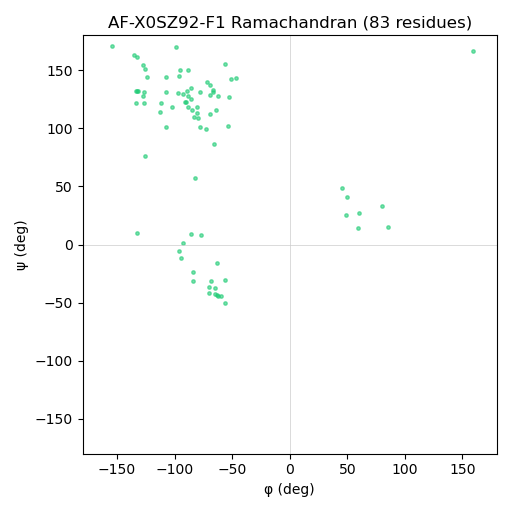4 6.155 1.00 88.31 72 PHE A O 1
ATOM 545 N N . ILE A 1 73 ? -4.393 2.904 6.615 1.00 88.31 73 ILE A N 1
ATOM 546 C CA . ILE A 1 73 ? -4.420 4.290 6.146 1.00 88.31 73 ILE A CA 1
ATOM 547 C C . ILE A 1 73 ? -4.081 4.293 4.650 1.00 88.31 73 ILE A C 1
ATOM 549 O O . ILE A 1 73 ? -2.982 3.856 4.302 1.00 88.31 73 ILE A O 1
ATOM 553 N N . PRO A 1 74 ? -4.988 4.751 3.769 1.00 83.69 74 PRO A N 1
ATOM 554 C CA . PRO A 1 74 ? -4.740 4.766 2.332 1.00 83.69 74 PRO A CA 1
ATOM 555 C C . PRO A 1 74 ? -3.663 5.792 1.963 1.00 83.69 74 PRO A C 1
ATOM 557 O O . PRO A 1 74 ? -3.673 6.925 2.450 1.00 83.69 74 PRO A O 1
ATOM 560 N N . VAL A 1 75 ? -2.760 5.405 1.065 1.00 84.69 75 VAL A N 1
ATOM 561 C CA . VAL A 1 75 ? -1.700 6.251 0.509 1.00 84.69 75 VAL A CA 1
ATOM 562 C C . VAL A 1 75 ? -1.668 6.081 -1.005 1.00 84.69 75 VAL A C 1
ATOM 564 O O . VAL A 1 75 ? -1.663 4.960 -1.512 1.00 84.69 75 VAL A O 1
ATOM 567 N N . ASN A 1 76 ? -1.630 7.197 -1.733 1.00 84.56 76 ASN A N 1
ATOM 568 C CA . ASN A 1 76 ? -1.518 7.167 -3.187 1.00 84.56 76 ASN A CA 1
ATOM 569 C C . ASN A 1 76 ? -0.073 6.879 -3.595 1.00 84.56 76 ASN A C 1
ATOM 571 O O . ASN A 1 76 ? 0.856 7.547 -3.131 1.00 84.56 76 ASN A O 1
ATOM 575 N N . VAL A 1 77 ? 0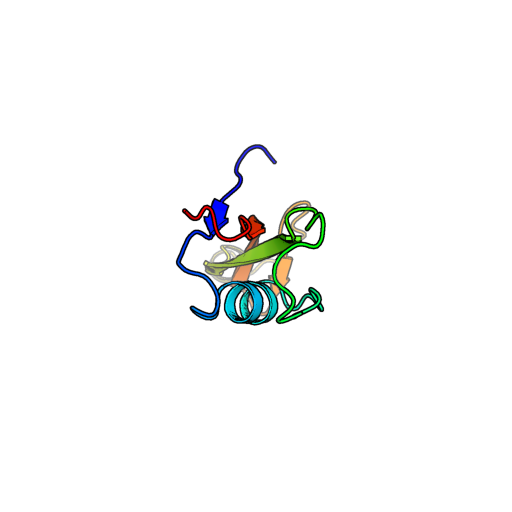.101 5.928 -4.505 1.00 84.38 77 VAL A N 1
ATOM 576 C CA . VAL A 1 77 ? 1.398 5.512 -5.039 1.00 84.38 77 VAL A CA 1
ATOM 577 C C . VAL A 1 77 ? 1.381 5.639 -6.562 1.00 84.38 77 VAL A C 1
ATOM 579 O O . VAL A 1 77 ? 0.355 5.409 -7.204 1.00 84.38 77 VAL A O 1
ATOM 582 N N . LEU A 1 78 ? 2.512 6.032 -7.139 1.00 83.62 78 LEU A N 1
ATOM 583 C CA . LEU A 1 78 ? 2.711 6.200 -8.573 1.00 83.62 78 LEU A CA 1
ATOM 584 C C . LEU A 1 78 ? 3.934 5.399 -9.021 1.00 83.62 78 LEU A C 1
ATOM 586 O O . LEU A 1 78 ? 5.033 5.667 -8.544 1.00 83.62 78 LEU A O 1
ATOM 590 N N . ASP A 1 79 ? 3.774 4.471 -9.960 1.00 79.56 79 ASP A N 1
ATOM 591 C CA . ASP A 1 79 ? 4.917 3.893 -10.679 1.00 79.56 79 ASP A CA 1
ATOM 592 C C . ASP A 1 79 ? 5.344 4.867 -11.777 1.00 79.56 79 ASP A C 1
ATOM 594 O O . ASP A 1 79 ? 4.622 5.098 -12.753 1.00 79.56 79 ASP A O 1
ATOM 598 N N . VAL A 1 80 ? 6.502 5.494 -11.575 1.00 75.56 80 VAL A N 1
ATOM 599 C CA . VAL A 1 80 ? 7.091 6.393 -12.561 1.00 75.56 80 VAL A CA 1
ATOM 600 C C . VAL A 1 80 ? 7.791 5.515 -13.590 1.00 75.56 80 VAL A C 1
ATOM 602 O O . VAL A 1 80 ? 8.721 4.769 -13.259 1.00 75.56 80 VAL A O 1
ATOM 605 N N . ALA A 1 81 ? 7.334 5.602 -14.844 1.00 68.31 81 ALA A N 1
ATOM 606 C CA . ALA A 1 81 ? 7.963 4.923 -15.971 1.00 68.31 81 ALA A CA 1
ATOM 607 C C . ALA A 1 81 ? 9.481 5.145 -15.933 1.00 68.31 81 ALA A C 1
ATOM 609 O O . ALA A 1 81 ? 9.939 6.209 -15.517 1.00 68.31 81 ALA A O 1
ATOM 610 N N . GLY A 1 82 ? 10.256 4.127 -16.320 1.00 62.31 82 GLY A N 1
ATOM 611 C CA . GLY A 1 82 ? 11.716 4.190 -16.266 1.00 62.31 82 GLY A CA 1
ATOM 612 C C . GLY A 1 82 ? 12.227 5.425 -17.004 1.00 62.31 82 GLY A C 1
ATOM 613 O O . GLY A 1 82 ? 12.266 5.430 -18.229 1.00 62.31 82 GLY A O 1
ATOM 614 N N . LEU A 1 83 ? 12.593 6.464 -16.252 1.00 54.78 83 LEU A N 1
ATOM 615 C CA . LEU A 1 83 ? 13.269 7.641 -16.775 1.00 54.78 83 LEU A CA 1
ATOM 616 C C . LEU A 1 83 ? 14.695 7.199 -17.093 1.00 54.78 83 LEU A C 1
ATOM 618 O O . LEU A 1 83 ? 15.510 7.024 -16.189 1.00 54.78 83 LEU A O 1
ATOM 622 N N . VAL A 1 84 ? 14.952 6.924 -18.364 1.00 44.00 84 VAL A N 1
ATOM 623 C CA . VAL A 1 84 ? 16.269 6.572 -18.901 1.00 44.00 84 VAL A CA 1
ATOM 624 C C . VAL A 1 84 ? 16.457 7.425 -20.156 1.00 44.00 84 VAL A C 1
ATOM 626 O O . VAL A 1 84 ? 15.511 7.588 -20.935 1.00 44.00 84 VAL A O 1
ATOM 629 N N . PRO A 1 85 ? 17.620 8.071 -20.282 1.00 45.53 85 PRO A N 1
ATOM 630 C CA . PRO A 1 85 ? 18.689 7.498 -21.095 1.00 45.53 85 PRO A CA 1
ATOM 631 C C . PRO A 1 85 ? 19.761 6.786 -20.265 1.00 45.53 85 PRO A C 1
ATOM 633 O O . PRO A 1 85 ? 19.951 7.142 -19.080 1.00 45.53 85 PRO A O 1
#

Solvent-accessible surface area (backbone atoms only — not comparable to full-atom values): 5438 Å² total; per-residue (Å²): 134,92,64,74,45,75,47,78,58,65,74,91,71,49,63,62,60,50,49,23,70,57,31,77,43,90,66,84,79,74,92,68,85,88,63,93,71,75,62,53,72,43,56,27,63,48,80,42,83,29,66,38,61,82,68,75,50,91,77,83,65,92,80,40,48,74,56,97,50,30,26,32,42,69,40,41,34,32,44,49,69,56,87,70,135

Nearest PDB structures (foldseek):
  1wxq-assembly1_A  TM=9.027E-01  e=1.504E-04  Pyrococcus horikoshii OT3
  3w5j-assembly1_B  TM=6.228E-01  e=6.584E-02  Gallionella capsiferriformans ES-2
  6n12-assembly1_B  TM=4.415E-01  e=1.352E-01  Homo sapiens
  6j08-assembly2_B  TM=2.051E-01  e=3.120E+00  Homo sapiens
  6j08-assembly1_A  TM=2.336E-01  e=5.265E+00  Homo sapiens

Organism: NCBI:txid412755

Foldseek 3Di:
DPAEAEDADAQPPCLVVVLCVFQVDPDDDDNDPDDPDPWDKGKGWDKDFACCVVVVHDDDDPQWDADPRITTHIHIYTYDPHPDD

Sequence (85 aa):
MTFLIGIVGKPSAGKSTFLNATCLTNAKVSELPFTTIEPNKGVAYVKTNCVCKELNLNDNPKNSYCVDGNRFIPVNVLDVAGLVP

InterPro domains:
  IPR006073 GTP binding domain [PF01926] (5-83)
  IPR006073 GTP binding domain [PR00326] (5-25)
  IPR006073 GTP binding domain [PR00326] (26-44)
  IPR006073 GTP binding domain [PR00326] (77-85)
  IPR027417 P-loop containing nucleoside triphosphate hydrolase [G3DSA:3.40.50.300] (5-85)
  IPR027417 P-loop containing nucleoside triphosphate hydrolase [SSF52540] (5-84)
  IPR031167 OBG-type guanine nucleotide-binding (G) domain [PS51710] (3-85)

pLDDT: mean 75.04, std 17.01, range [35.91, 92.94]

Radius of gyration: 16.51 Å; Cα contacts (8 Å, |Δi|>4): 124; chains: 1; bounding box: 35×22×50 Å

Mean predicted aligned error: 9.09 Å